Protein AF-A0A7S0Q098-F1 (afdb_monomer_lite)

Secondary structure (DSSP, 8-state):
-HHHHHHHHHHS-HHHHHHHHHHHHHHHTT-HHHHHHHHHTTTHHHHHHHHHHS-HHHHHHHHHHHHHHTTT-----SSSSS-----------------

Organism: NCBI:txid221442

Sequence (99 aa):
GIPLLVDLVRDGTDMQKEDAAGALWNLSHGNDENQKAILEAGAVGPLEALVKAGTEGQREQAEGTLAILSGGTPAKSGLWSRTSEGSMADGAPTPRTHT

Structure (mmCIF, N/CA/C/O backbone):
data_AF-A0A7S0Q098-F1
#
_entry.id   AF-A0A7S0Q098-F1
#
loop_
_atom_site.group_PDB
_atom_site.id
_atom_site.type_symbol
_atom_site.label_atom_id
_atom_site.label_alt_id
_atom_site.label_comp_id
_atom_site.label_asym_id
_atom_site.label_entity_id
_atom_site.label_seq_id
_atom_site.pdbx_PDB_ins_code
_atom_site.Cartn_x
_atom_site.Cartn_y
_atom_site.Cartn_z
_atom_site.occupancy
_atom_site.B_iso_or_equiv
_atom_site.auth_seq_id
_atom_site.auth_comp_id
_atom_site.auth_asym_id
_atom_site.auth_atom_id
_atom_site.pdbx_PDB_model_num
ATOM 1 N N . GLY A 1 1 ? 7.764 -10.650 1.932 1.00 70.94 1 GLY A N 1
ATOM 2 C CA . GLY A 1 1 ? 7.602 -9.283 2.459 1.00 70.94 1 GLY A CA 1
ATOM 3 C C . GLY A 1 1 ? 6.300 -8.677 1.984 1.00 70.94 1 GLY A C 1
ATOM 4 O O . GLY A 1 1 ? 5.383 -8.560 2.775 1.00 70.94 1 GLY A O 1
ATOM 5 N N . ILE A 1 2 ? 6.198 -8.375 0.689 1.00 82.75 2 ILE A N 1
ATOM 6 C CA . ILE A 1 2 ? 5.039 -7.709 0.069 1.00 82.75 2 ILE A CA 1
ATOM 7 C C . ILE A 1 2 ? 3.672 -8.362 0.374 1.00 82.75 2 ILE A C 1
ATOM 9 O O . ILE A 1 2 ? 2.801 -7.640 0.848 1.00 82.75 2 ILE A O 1
ATOM 13 N N . PRO A 1 3 ? 3.457 -9.684 0.210 1.00 83.38 3 PRO A N 1
ATOM 14 C CA . PRO A 1 3 ? 2.149 -10.284 0.504 1.00 83.38 3 PRO A CA 1
ATOM 15 C C . PRO A 1 3 ? 1.716 -10.128 1.972 1.00 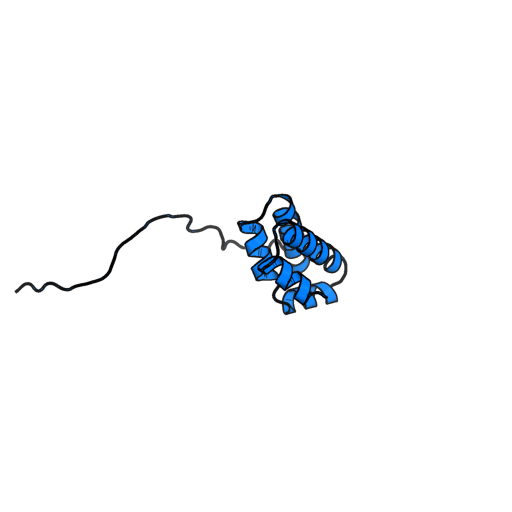83.38 3 PRO A C 1
ATOM 17 O O . PRO A 1 3 ? 0.538 -9.930 2.233 1.00 83.38 3 PRO A O 1
ATOM 20 N N . LEU A 1 4 ? 2.660 -10.100 2.924 1.00 87.94 4 LEU A N 1
ATOM 21 C CA . LEU A 1 4 ? 2.344 -9.826 4.334 1.00 87.94 4 LEU A CA 1
ATOM 22 C C . LEU A 1 4 ? 1.862 -8.388 4.549 1.00 87.94 4 LEU A C 1
ATOM 24 O O . LEU A 1 4 ? 0.976 -8.160 5.364 1.00 87.94 4 LEU A O 1
ATOM 28 N N . LEU A 1 5 ? 2.429 -7.418 3.822 1.00 87.44 5 LEU A N 1
ATOM 29 C CA . LEU A 1 5 ? 1.956 -6.033 3.875 1.00 87.44 5 LEU A CA 1
ATOM 30 C C . LEU A 1 5 ? 0.538 -5.928 3.306 1.00 87.44 5 LEU A C 1
ATOM 32 O O . LEU A 1 5 ? -0.291 -5.231 3.876 1.00 87.44 5 LEU A O 1
ATOM 36 N N . VAL A 1 6 ? 0.230 -6.663 2.234 1.00 86.38 6 VAL A N 1
ATOM 37 C CA . VAL A 1 6 ? -1.123 -6.707 1.656 1.00 86.38 6 VAL A CA 1
ATOM 38 C C . VAL A 1 6 ? -2.137 -7.308 2.630 1.00 86.38 6 VAL A C 1
ATOM 40 O O . VAL A 1 6 ? -3.223 -6.750 2.798 1.00 86.38 6 VAL A O 1
ATOM 43 N N . ASP A 1 7 ? -1.777 -8.392 3.318 1.00 88.94 7 ASP A N 1
ATOM 44 C CA . ASP A 1 7 ? -2.625 -8.974 4.362 1.00 88.94 7 ASP A CA 1
ATOM 45 C C . ASP A 1 7 ? -2.832 -8.002 5.536 1.00 88.94 7 ASP A C 1
ATOM 47 O O . ASP A 1 7 ? -3.946 -7.891 6.039 1.00 88.94 7 ASP A O 1
ATOM 51 N N . LEU A 1 8 ? -1.809 -7.232 5.930 1.00 88.12 8 LEU A N 1
ATOM 52 C CA . LEU A 1 8 ? -1.946 -6.191 6.958 1.00 88.12 8 LEU A CA 1
ATOM 53 C C . LEU A 1 8 ? -2.849 -5.033 6.514 1.00 88.12 8 LEU A C 1
ATOM 55 O O . LEU A 1 8 ? -3.633 -4.541 7.321 1.00 88.12 8 LEU A O 1
ATOM 59 N N . VAL A 1 9 ? -2.805 -4.618 5.244 1.00 86.25 9 VAL A N 1
ATOM 60 C CA . VAL A 1 9 ? -3.746 -3.610 4.715 1.00 86.25 9 VAL A CA 1
ATOM 61 C C . VAL A 1 9 ? -5.189 -4.138 4.748 1.00 86.25 9 VAL A C 1
ATOM 63 O O . VAL A 1 9 ? -6.123 -3.373 5.000 1.00 86.25 9 VAL A O 1
ATOM 66 N N . ARG A 1 10 ? -5.389 -5.445 4.533 1.00 85.50 10 ARG A N 1
ATOM 67 C CA . ARG A 1 10 ? -6.717 -6.075 4.551 1.00 85.50 10 ARG A CA 1
ATOM 68 C C . ARG A 1 10 ? -7.255 -6.278 5.971 1.00 85.50 10 ARG A C 1
ATOM 70 O O . ARG A 1 10 ? -8.346 -5.801 6.278 1.00 85.50 10 ARG A O 1
ATOM 77 N N . ASP A 1 11 ? -6.489 -6.960 6.818 1.00 87.38 11 ASP A N 1
ATOM 78 C CA . ASP A 1 11 ? -6.942 -7.512 8.104 1.00 87.38 11 ASP A CA 1
ATOM 79 C C . ASP A 1 11 ? -6.273 -6.861 9.330 1.00 87.38 11 ASP A C 1
ATOM 81 O O . ASP A 1 11 ? -6.594 -7.206 10.468 1.00 87.38 11 ASP A O 1
ATOM 85 N N . GLY A 1 12 ? -5.337 -5.930 9.128 1.00 85.94 12 GLY A N 1
ATOM 86 C CA . GLY A 1 12 ? -4.635 -5.244 10.213 1.00 85.94 12 GLY A CA 1
ATOM 87 C C . GLY A 1 12 ? -5.494 -4.220 10.959 1.00 85.94 12 GLY A C 1
ATOM 88 O O . GLY A 1 12 ? -6.624 -3.909 10.585 1.00 85.94 12 GLY A O 1
ATOM 89 N N . THR A 1 13 ? -4.946 -3.662 12.034 1.00 89.06 13 THR A N 1
ATOM 90 C CA . THR A 1 13 ? -5.521 -2.500 12.729 1.00 89.06 13 THR A CA 1
ATOM 91 C C . THR A 1 13 ? -5.313 -1.220 11.926 1.00 89.06 13 THR A C 1
ATOM 93 O O . THR A 1 13 ? -4.475 -1.181 11.031 1.00 89.06 13 THR A O 1
ATOM 96 N N . ASP A 1 14 ? -6.017 -0.138 12.263 1.00 86.12 14 ASP A N 1
ATOM 97 C CA . ASP A 1 14 ? -5.873 1.132 11.539 1.00 86.12 14 ASP A CA 1
ATOM 98 C C . ASP A 1 14 ? -4.409 1.602 11.460 1.00 86.12 14 ASP A C 1
ATOM 100 O O . ASP A 1 14 ? -3.915 1.952 10.390 1.00 86.12 14 ASP A O 1
ATOM 104 N N . MET A 1 15 ? -3.667 1.493 12.561 1.00 86.56 15 MET A N 1
ATOM 105 C CA . MET A 1 15 ? -2.242 1.829 12.580 1.00 86.56 15 MET A CA 1
ATOM 106 C C . MET A 1 15 ? -1.412 0.905 11.671 1.00 86.56 15 MET A C 1
ATOM 108 O O . MET A 1 15 ? -0.564 1.368 10.918 1.00 86.56 15 MET A O 1
ATOM 112 N N . GLN A 1 16 ? -1.693 -0.402 11.678 1.00 89.69 16 GLN A N 1
ATOM 113 C CA . GLN A 1 16 ? -0.995 -1.361 10.813 1.00 89.69 16 GLN A CA 1
ATOM 114 C C . GLN A 1 16 ? -1.301 -1.144 9.334 1.00 89.69 16 GLN A C 1
ATOM 116 O O . GLN A 1 16 ? -0.422 -1.331 8.498 1.00 89.69 16 GLN A O 1
ATOM 121 N N . LYS A 1 17 ? -2.537 -0.766 9.003 1.00 88.25 17 LYS A N 1
ATOM 122 C CA . LYS A 1 17 ? -2.936 -0.459 7.631 1.00 88.25 17 LYS A CA 1
ATOM 123 C C . LYS A 1 17 ? -2.209 0.774 7.108 1.00 88.25 17 LYS A C 1
ATOM 125 O O . LYS A 1 17 ? -1.781 0.771 5.958 1.00 88.25 17 LYS A O 1
ATOM 130 N N . GLU A 1 18 ? -2.052 1.796 7.947 1.00 88.12 18 GLU A N 1
ATOM 131 C CA . GLU A 1 18 ? -1.296 3.008 7.625 1.00 88.12 18 GLU A CA 1
ATOM 132 C C . GLU A 1 18 ? 0.187 2.694 7.395 1.00 88.12 18 GLU A C 1
ATOM 134 O O . GLU A 1 18 ? 0.716 2.990 6.321 1.00 88.12 18 GLU A O 1
ATOM 139 N N . ASP A 1 19 ? 0.822 1.998 8.342 1.00 90.25 19 ASP A N 1
ATOM 140 C CA . ASP A 1 19 ? 2.224 1.582 8.231 1.00 90.25 19 ASP A CA 1
ATOM 141 C C . ASP A 1 19 ? 2.456 0.686 7.005 1.00 90.25 19 ASP A C 1
ATOM 143 O O . ASP A 1 19 ? 3.435 0.848 6.272 1.00 90.25 19 ASP A O 1
ATOM 147 N N . ALA A 1 20 ? 1.544 -0.256 6.744 1.00 90.81 20 ALA A N 1
ATOM 148 C CA . ALA A 1 20 ? 1.650 -1.159 5.607 1.00 90.81 20 ALA A CA 1
ATOM 149 C C . ALA A 1 20 ? 1.457 -0.428 4.272 1.00 90.81 20 ALA A C 1
ATOM 151 O O . ALA A 1 20 ? 2.219 -0.680 3.337 1.00 90.81 20 ALA A O 1
ATOM 152 N N . ALA A 1 21 ? 0.499 0.500 4.177 1.00 89.12 21 ALA A N 1
ATOM 153 C CA . ALA A 1 21 ? 0.308 1.325 2.987 1.00 89.12 21 ALA A CA 1
ATOM 154 C C . ALA A 1 21 ? 1.531 2.216 2.719 1.00 89.12 21 ALA A C 1
ATOM 156 O O . ALA A 1 21 ? 2.002 2.269 1.584 1.00 89.12 21 ALA A O 1
ATOM 157 N N . GLY A 1 22 ? 2.101 2.839 3.754 1.00 88.94 22 GLY A N 1
ATOM 158 C CA . GLY A 1 22 ? 3.318 3.643 3.616 1.00 88.94 22 GLY A CA 1
ATOM 159 C C . GLY A 1 22 ? 4.545 2.816 3.226 1.00 88.94 22 GLY A C 1
ATOM 160 O O . GLY A 1 22 ? 5.342 3.227 2.377 1.00 88.94 22 GLY A O 1
ATOM 161 N N . ALA A 1 23 ? 4.677 1.603 3.768 1.00 91.06 23 ALA A N 1
ATOM 162 C CA . ALA A 1 23 ? 5.729 0.676 3.362 1.00 91.06 23 ALA A CA 1
ATOM 163 C C . ALA A 1 23 ? 5.575 0.248 1.894 1.00 91.06 23 ALA A C 1
ATOM 165 O O . ALA A 1 23 ? 6.564 0.219 1.160 1.00 91.06 23 ALA A O 1
ATOM 166 N N . LEU A 1 24 ? 4.350 -0.054 1.448 1.00 88.25 24 LEU A N 1
ATOM 167 C CA . LEU A 1 24 ? 4.057 -0.389 0.050 1.00 88.25 24 LEU A CA 1
ATOM 168 C C . LEU A 1 24 ? 4.355 0.786 -0.886 1.00 88.25 24 LEU A C 1
ATOM 170 O O . LEU A 1 24 ? 4.991 0.579 -1.921 1.00 88.25 24 LEU A O 1
ATOM 174 N N . TRP A 1 25 ? 3.974 2.006 -0.502 1.00 88.50 25 TRP A N 1
ATOM 175 C CA . TRP A 1 25 ? 4.293 3.222 -1.245 1.00 88.50 25 TRP A CA 1
ATOM 176 C C . TRP A 1 25 ? 5.803 3.363 -1.444 1.00 88.50 25 TRP A C 1
ATOM 178 O O . TRP A 1 25 ? 6.274 3.435 -2.580 1.00 88.50 25 TRP A O 1
ATOM 188 N N . ASN A 1 26 ? 6.573 3.288 -0.358 1.00 89.75 26 ASN A N 1
ATOM 189 C CA . ASN A 1 26 ? 8.026 3.431 -0.405 1.00 89.75 26 ASN A CA 1
ATOM 190 C C . ASN A 1 26 ? 8.702 2.301 -1.207 1.00 89.75 26 ASN A C 1
ATOM 192 O O . ASN A 1 26 ? 9.622 2.552 -1.979 1.00 89.75 26 ASN A O 1
ATOM 196 N N . LEU A 1 27 ? 8.211 1.061 -1.093 1.00 87.12 27 LEU A N 1
ATOM 197 C CA . LEU A 1 27 ? 8.705 -0.074 -1.886 1.00 87.12 27 LEU A CA 1
ATOM 198 C C . LEU A 1 27 ? 8.404 0.074 -3.381 1.00 87.12 27 LEU A C 1
ATOM 200 O O . LEU A 1 27 ? 9.214 -0.345 -4.209 1.00 87.12 27 LEU A O 1
ATOM 204 N N . SER A 1 28 ? 7.246 0.643 -3.723 1.00 84.81 28 SER A N 1
ATOM 205 C CA . SER A 1 28 ? 6.837 0.903 -5.107 1.00 84.81 28 SER A CA 1
ATOM 206 C C . SER A 1 28 ? 7.566 2.102 -5.727 1.00 84.81 28 SER A C 1
ATOM 208 O O . SER A 1 28 ? 7.697 2.189 -6.952 1.00 84.81 28 SER A O 1
ATOM 210 N N . HIS A 1 29 ? 8.071 3.021 -4.901 1.00 84.56 29 HIS A N 1
ATOM 211 C CA . HIS A 1 29 ? 8.753 4.222 -5.355 1.00 84.56 29 HIS A CA 1
ATOM 212 C C . HIS A 1 29 ? 10.118 3.878 -5.977 1.00 84.56 29 HIS A C 1
ATOM 214 O O . HIS A 1 29 ? 11.019 3.352 -5.324 1.00 84.56 29 HIS A O 1
ATOM 220 N N . GLY A 1 30 ? 10.263 4.154 -7.276 1.00 79.38 30 GLY A N 1
ATOM 221 C CA . GLY A 1 30 ? 11.520 3.975 -8.011 1.00 79.38 30 GLY A CA 1
ATOM 222 C C . GLY A 1 30 ? 11.917 2.528 -8.329 1.00 79.38 30 GLY A C 1
ATOM 223 O O . GLY A 1 30 ? 13.063 2.312 -8.711 1.00 79.38 30 GLY A O 1
ATOM 224 N N . ASN A 1 31 ? 11.018 1.546 -8.168 1.00 84.94 31 ASN A N 1
ATOM 225 C CA . ASN A 1 31 ? 11.303 0.133 -8.453 1.00 84.94 31 ASN A CA 1
ATOM 226 C C . ASN A 1 31 ? 10.125 -0.563 -9.158 1.00 84.94 31 ASN A C 1
ATOM 228 O O . ASN A 1 31 ? 9.199 -1.045 -8.500 1.00 84.94 31 ASN A O 1
ATOM 232 N N . ASP A 1 32 ? 10.183 -0.685 -10.485 1.00 84.44 32 ASP A N 1
ATOM 233 C CA . ASP A 1 32 ? 9.131 -1.327 -11.293 1.00 84.44 32 ASP A CA 1
ATOM 234 C C . ASP A 1 32 ? 8.919 -2.815 -10.948 1.00 84.44 32 ASP A C 1
ATOM 236 O O . ASP A 1 32 ? 7.794 -3.316 -10.968 1.00 84.44 32 ASP A O 1
ATOM 240 N N . GLU A 1 33 ? 9.978 -3.539 -10.565 1.00 87.81 33 GLU A N 1
ATOM 241 C CA . GLU A 1 33 ? 9.858 -4.939 -10.127 1.00 87.81 33 GLU A CA 1
ATOM 242 C C . GLU A 1 33 ? 9.025 -5.066 -8.845 1.00 87.81 33 GLU A C 1
ATOM 244 O O . GLU A 1 33 ? 8.156 -5.936 -8.744 1.00 87.81 33 GLU A O 1
ATOM 249 N N . ASN A 1 34 ? 9.229 -4.155 -7.889 1.00 87.12 34 ASN A N 1
ATOM 250 C CA . ASN A 1 34 ? 8.434 -4.112 -6.665 1.00 87.12 34 ASN A CA 1
ATOM 251 C C . ASN A 1 34 ? 6.986 -3.729 -6.969 1.00 87.12 34 ASN A C 1
ATOM 253 O O . ASN A 1 34 ? 6.075 -4.331 -6.407 1.00 87.12 34 ASN A O 1
ATOM 257 N N . GLN A 1 35 ? 6.755 -2.776 -7.877 1.00 85.88 35 GLN A N 1
ATOM 258 C CA . GLN A 1 35 ? 5.404 -2.412 -8.312 1.00 85.88 35 GLN A CA 1
ATOM 259 C C . GLN A 1 35 ? 4.659 -3.626 -8.869 1.00 85.88 35 GLN A C 1
ATOM 261 O O . GLN A 1 35 ? 3.530 -3.909 -8.460 1.00 85.88 35 GLN A O 1
ATOM 266 N N . LYS A 1 36 ? 5.313 -4.395 -9.744 1.00 85.56 36 LYS A N 1
ATOM 267 C CA . LYS A 1 36 ? 4.731 -5.615 -10.300 1.00 85.56 36 LYS A CA 1
ATOM 268 C C . LYS A 1 36 ? 4.452 -6.654 -9.214 1.00 85.56 36 LYS A C 1
ATOM 270 O O . LYS A 1 36 ? 3.359 -7.209 -9.191 1.00 85.56 36 LYS A O 1
ATOM 275 N N . ALA A 1 37 ? 5.372 -6.857 -8.274 1.00 87.69 37 ALA A N 1
ATOM 276 C CA . ALA A 1 37 ? 5.164 -7.778 -7.157 1.00 87.69 37 ALA A CA 1
ATOM 277 C C . ALA A 1 37 ? 4.002 -7.352 -6.234 1.00 87.69 37 ALA A C 1
ATOM 279 O O . ALA A 1 37 ? 3.283 -8.204 -5.716 1.00 87.69 37 ALA A O 1
ATOM 280 N N . ILE A 1 38 ? 3.784 -6.048 -6.040 1.00 85.81 38 ILE A N 1
ATOM 281 C CA . ILE A 1 38 ? 2.652 -5.498 -5.273 1.00 85.81 38 ILE A CA 1
ATOM 282 C C . ILE A 1 38 ? 1.324 -5.737 -6.008 1.00 85.81 38 ILE A C 1
ATOM 284 O O . ILE A 1 38 ? 0.331 -6.124 -5.384 1.00 85.81 38 ILE A O 1
ATOM 288 N N . LEU A 1 39 ? 1.307 -5.561 -7.332 1.00 84.56 39 LEU A N 1
ATOM 289 C CA . LEU A 1 39 ? 0.149 -5.876 -8.173 1.00 84.56 39 LEU A CA 1
ATOM 290 C C . LEU A 1 39 ? -0.163 -7.378 -8.164 1.00 84.56 39 LEU A C 1
ATOM 292 O O . LEU A 1 39 ? -1.315 -7.759 -7.964 1.00 84.56 39 LEU A O 1
ATOM 296 N N . GLU A 1 40 ? 0.855 -8.227 -8.317 1.00 85.31 40 GLU A N 1
ATOM 297 C CA . GLU A 1 40 ? 0.718 -9.689 -8.282 1.00 85.31 40 GLU A CA 1
ATOM 298 C C . GLU A 1 40 ? 0.291 -10.203 -6.902 1.00 85.31 40 GLU A C 1
ATOM 300 O O . GLU A 1 40 ? -0.458 -11.174 -6.812 1.00 85.31 40 GLU A O 1
ATOM 305 N N . ALA A 1 41 ? 0.688 -9.520 -5.825 1.00 85.06 41 ALA A N 1
ATOM 306 C CA . ALA A 1 41 ? 0.212 -9.803 -4.472 1.00 85.06 41 ALA A CA 1
ATOM 307 C C . ALA A 1 41 ? -1.254 -9.387 -4.237 1.00 85.06 41 ALA A C 1
ATOM 309 O O . ALA A 1 41 ? -1.799 -9.666 -3.171 1.00 85.06 41 ALA A O 1
ATOM 310 N N . GLY A 1 42 ? -1.902 -8.721 -5.198 1.00 84.69 42 GLY A N 1
ATOM 311 C CA . GLY A 1 42 ? -3.303 -8.318 -5.092 1.00 84.69 42 GLY A CA 1
ATOM 312 C C . GLY A 1 42 ? -3.533 -7.109 -4.185 1.00 84.69 42 GLY A C 1
ATOM 313 O O . GLY A 1 42 ? -4.625 -6.960 -3.638 1.00 84.69 42 GLY A O 1
ATOM 314 N N . ALA A 1 43 ? -2.539 -6.226 -4.034 1.00 85.94 43 ALA A N 1
ATOM 315 C CA . ALA A 1 43 ? -2.635 -5.060 -3.152 1.00 85.94 43 ALA A CA 1
ATOM 316 C C . ALA A 1 43 ? -3.713 -4.043 -3.565 1.00 85.94 43 ALA A C 1
ATOM 318 O O . ALA A 1 43 ? -4.195 -3.293 -2.722 1.00 85.94 43 ALA A O 1
ATOM 319 N N . VAL A 1 44 ? -4.115 -4.020 -4.841 1.00 84.88 44 VAL A N 1
ATOM 320 C CA . VAL A 1 44 ? -5.057 -3.027 -5.395 1.00 84.88 44 VAL A CA 1
ATOM 321 C C . VAL A 1 44 ? -6.390 -3.014 -4.644 1.00 84.88 44 VAL A C 1
ATOM 323 O O . VAL A 1 44 ? -6.864 -1.948 -4.266 1.00 84.88 44 VAL A O 1
ATOM 326 N N . GLY A 1 45 ? -6.978 -4.184 -4.376 1.00 84.38 45 GLY A N 1
ATOM 327 C CA . GLY A 1 45 ? -8.268 -4.279 -3.683 1.00 84.38 45 GLY A CA 1
ATOM 328 C C . GLY A 1 45 ? -8.224 -3.721 -2.252 1.00 84.38 45 GLY A C 1
ATOM 329 O O . GLY A 1 45 ? -9.016 -2.835 -1.926 1.00 84.38 45 GLY A O 1
ATOM 330 N N . PRO A 1 46 ? -7.291 -4.190 -1.402 1.00 86.00 46 PRO A N 1
ATOM 331 C CA . PRO A 1 46 ? -7.090 -3.651 -0.059 1.00 86.00 46 PRO A CA 1
ATOM 332 C C . PRO A 1 46 ? -6.754 -2.156 -0.051 1.00 86.00 46 PRO A C 1
ATOM 334 O O . PRO A 1 46 ? -7.310 -1.425 0.766 1.00 86.00 46 PRO A O 1
ATOM 337 N N . LEU A 1 47 ? -5.915 -1.679 -0.979 1.00 85.31 47 LEU A N 1
ATOM 338 C CA . LEU A 1 47 ? -5.587 -0.255 -1.099 1.00 85.31 47 LEU A CA 1
ATOM 339 C C . LEU A 1 47 ? -6.822 0.579 -1.467 1.00 85.31 47 LEU A C 1
ATOM 341 O O . LEU A 1 47 ? -7.067 1.594 -0.828 1.00 85.31 47 LEU A O 1
ATOM 345 N N . GLU A 1 48 ? -7.652 0.152 -2.424 1.00 86.38 48 GLU A N 1
ATOM 346 C CA . GLU A 1 48 ? -8.905 0.855 -2.744 1.00 86.38 48 GLU A CA 1
ATOM 347 C C . GLU A 1 48 ? -9.892 0.883 -1.573 1.00 86.38 48 GLU A C 1
ATOM 349 O O . GLU A 1 48 ? -10.578 1.888 -1.359 1.00 86.38 48 GLU A O 1
ATOM 354 N N . ALA A 1 49 ? -9.987 -0.216 -0.822 1.00 86.25 49 ALA A N 1
ATOM 355 C CA . ALA A 1 49 ? -10.801 -0.265 0.386 1.00 86.25 49 ALA A CA 1
ATOM 356 C C . ALA A 1 49 ? -10.283 0.738 1.425 1.00 86.25 49 ALA A C 1
ATOM 358 O O . ALA A 1 49 ? -11.080 1.451 2.034 1.00 86.25 49 ALA A O 1
ATOM 359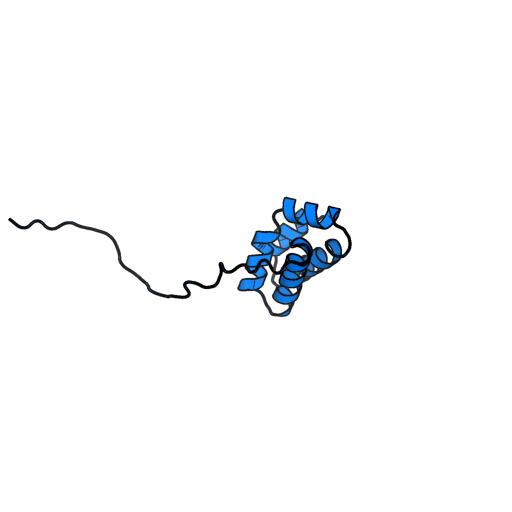 N N . LEU A 1 50 ? -8.960 0.856 1.559 1.00 84.56 50 LEU A N 1
ATOM 360 C CA . LEU A 1 50 ? -8.315 1.843 2.417 1.00 84.56 50 LEU A CA 1
ATOM 361 C C . LEU A 1 50 ? -8.582 3.280 1.958 1.00 84.56 50 LEU A C 1
ATOM 363 O O . LEU A 1 50 ? -8.888 4.137 2.778 1.00 84.56 50 LEU A O 1
ATOM 367 N N . VAL A 1 51 ? -8.561 3.542 0.648 1.00 85.12 51 VAL A N 1
ATOM 368 C CA . VAL A 1 51 ? -8.903 4.862 0.094 1.00 85.12 51 VAL A CA 1
ATOM 369 C C . VAL A 1 51 ? -10.357 5.252 0.403 1.00 85.12 51 VAL A C 1
ATOM 371 O O . VAL A 1 51 ? -10.664 6.427 0.595 1.00 85.12 51 VAL A O 1
ATOM 374 N N . LYS A 1 52 ? -11.272 4.277 0.451 1.00 82.50 52 LYS A N 1
ATOM 375 C CA . LYS A 1 52 ? -12.709 4.517 0.672 1.00 82.50 52 LYS A CA 1
ATOM 376 C C . LYS A 1 52 ? -13.101 4.583 2.148 1.00 82.50 52 LYS A C 1
ATOM 378 O O . LYS A 1 52 ? -13.984 5.361 2.494 1.00 82.50 52 LYS A O 1
ATOM 383 N N . ALA A 1 53 ? -12.499 3.742 2.984 1.00 81.50 53 ALA A N 1
ATOM 384 C CA . ALA A 1 53 ? -12.906 3.541 4.375 1.00 81.50 53 ALA A CA 1
ATOM 385 C C . ALA A 1 53 ? -11.846 3.970 5.402 1.00 81.50 53 ALA A C 1
ATOM 387 O O . ALA A 1 53 ? -12.130 3.948 6.597 1.00 81.50 53 ALA A O 1
ATOM 388 N N . GLY A 1 54 ? -10.640 4.322 4.957 1.00 81.06 54 GLY A N 1
ATOM 389 C CA . GLY A 1 54 ? -9.527 4.683 5.824 1.00 81.06 54 GLY A CA 1
ATOM 390 C C . GLY A 1 54 ? -9.518 6.142 6.280 1.00 81.06 54 GLY A C 1
ATOM 391 O O . GLY A 1 54 ? -10.269 6.991 5.791 1.00 81.06 54 GLY A O 1
ATOM 392 N N . THR A 1 55 ? -8.633 6.426 7.232 1.00 84.62 55 THR A N 1
ATOM 393 C CA . THR A 1 55 ? -8.321 7.767 7.739 1.00 84.62 55 THR A CA 1
ATOM 394 C C . THR A 1 55 ? -7.558 8.594 6.700 1.00 84.62 55 THR A C 1
ATOM 396 O O . THR A 1 55 ? -7.091 8.075 5.691 1.00 84.62 55 THR A O 1
ATOM 399 N N . GLU A 1 56 ? -7.415 9.900 6.930 1.00 84.12 56 GLU A N 1
ATOM 400 C CA . GLU A 1 56 ? -6.736 10.800 5.987 1.00 84.12 56 GLU A CA 1
ATOM 401 C C . GLU A 1 56 ? -5.302 10.348 5.655 1.00 84.12 56 GLU A C 1
ATOM 403 O O . GLU A 1 56 ? -4.964 10.243 4.477 1.00 84.12 56 GLU A O 1
ATOM 408 N N . GLY A 1 57 ? -4.512 9.950 6.661 1.00 80.75 57 GLY A N 1
ATOM 409 C CA . GLY A 1 57 ? -3.157 9.420 6.452 1.00 80.75 57 GLY A CA 1
ATOM 410 C C . GLY A 1 57 ? -3.145 8.108 5.661 1.00 80.75 57 GLY A C 1
ATOM 411 O O . GLY A 1 57 ? -2.413 7.969 4.684 1.00 80.75 57 GLY A O 1
ATOM 412 N N . GLN A 1 58 ? -4.026 7.167 6.008 1.00 85.06 58 GLN A N 1
ATOM 413 C CA . GLN A 1 58 ? -4.177 5.906 5.275 1.00 85.06 58 GLN A CA 1
ATOM 414 C C . GLN A 1 58 ? -4.561 6.126 3.808 1.00 85.06 58 GLN A C 1
ATOM 416 O O . GLN A 1 58 ? -4.007 5.481 2.914 1.00 85.06 58 GLN A O 1
ATOM 421 N N . ARG A 1 59 ? -5.504 7.040 3.554 1.00 87.00 59 ARG A N 1
ATOM 422 C CA . ARG A 1 59 ? -5.930 7.396 2.200 1.00 87.00 59 ARG A CA 1
ATOM 423 C C . ARG A 1 59 ? -4.778 7.964 1.398 1.00 87.00 59 ARG A C 1
ATOM 425 O O . ARG A 1 59 ? -4.576 7.524 0.275 1.00 87.00 59 ARG A O 1
ATOM 432 N N . GLU A 1 60 ? -4.024 8.899 1.960 1.00 87.94 60 GLU A N 1
ATOM 433 C CA . GLU A 1 60 ? -2.924 9.553 1.253 1.00 87.94 60 GLU A CA 1
ATOM 434 C C . GLU A 1 60 ? -1.842 8.541 0.838 1.00 87.94 60 GLU A C 1
ATOM 436 O O . GLU A 1 60 ? -1.429 8.511 -0.325 1.00 87.94 60 GLU A O 1
ATOM 441 N N . GLN A 1 61 ? -1.467 7.627 1.741 1.00 86.81 61 GLN A N 1
ATOM 442 C CA . GLN A 1 61 ? -0.512 6.552 1.440 1.00 86.81 61 GLN A CA 1
ATOM 443 C C . GLN A 1 61 ? -1.051 5.568 0.389 1.00 86.81 61 GLN A C 1
ATOM 445 O O . GLN A 1 61 ? -0.333 5.166 -0.536 1.00 86.81 61 GLN A O 1
ATOM 450 N N . ALA A 1 62 ? -2.325 5.179 0.492 1.00 87.00 62 ALA A N 1
ATOM 451 C CA . ALA A 1 62 ? -2.934 4.242 -0.446 1.00 87.00 62 ALA A CA 1
ATOM 452 C C . ALA A 1 62 ? -3.153 4.857 -1.838 1.00 87.00 62 ALA A C 1
ATOM 454 O O . ALA A 1 62 ? -2.855 4.211 -2.846 1.00 87.00 62 ALA A O 1
ATOM 455 N N . GLU A 1 63 ? -3.604 6.111 -1.910 1.00 87.31 63 GLU A N 1
ATOM 456 C CA . GLU A 1 63 ? -3.725 6.877 -3.155 1.00 87.31 63 GLU A CA 1
ATOM 457 C C . GLU A 1 63 ? -2.348 7.061 -3.810 1.00 87.31 63 GLU A C 1
ATOM 459 O O . GLU A 1 63 ? -2.208 6.824 -5.013 1.00 87.31 63 GLU A O 1
ATOM 464 N N . GLY A 1 64 ? -1.318 7.398 -3.024 1.00 85.88 64 GLY A N 1
ATOM 465 C CA . GLY A 1 64 ? 0.060 7.516 -3.503 1.00 85.88 64 GLY A CA 1
ATOM 466 C C . GLY A 1 64 ? 0.597 6.204 -4.074 1.00 85.88 64 GLY A C 1
ATOM 467 O O . GLY A 1 64 ? 1.176 6.190 -5.162 1.00 85.88 64 GLY A O 1
ATOM 468 N N . THR A 1 65 ? 0.351 5.086 -3.389 1.00 87.25 65 THR A N 1
ATOM 469 C CA . THR A 1 65 ? 0.739 3.753 -3.875 1.00 87.25 65 THR A CA 1
ATOM 470 C C . THR A 1 65 ? 0.022 3.420 -5.183 1.00 87.25 65 THR A C 1
ATOM 472 O O . THR A 1 65 ? 0.669 3.069 -6.166 1.00 87.25 65 THR A O 1
ATOM 475 N N . LEU A 1 66 ? -1.304 3.586 -5.244 1.00 86.19 66 LEU A N 1
ATOM 476 C CA . LEU A 1 66 ? -2.087 3.318 -6.455 1.00 86.19 66 LEU A CA 1
ATOM 477 C C . LEU A 1 66 ? -1.647 4.191 -7.639 1.00 86.19 66 LEU A C 1
ATOM 479 O O . LEU A 1 66 ? -1.599 3.699 -8.767 1.00 86.19 66 LEU A O 1
ATOM 483 N N . ALA A 1 67 ? -1.289 5.455 -7.403 1.00 85.00 67 ALA A N 1
ATOM 484 C CA . ALA A 1 67 ? -0.789 6.356 -8.440 1.00 85.00 67 ALA A CA 1
ATOM 485 C C . ALA A 1 67 ? 0.551 5.887 -9.030 1.00 85.00 67 ALA A C 1
ATOM 487 O O . ALA A 1 67 ? 0.743 5.950 -10.249 1.00 85.00 67 ALA A O 1
ATOM 488 N N . ILE A 1 68 ? 1.451 5.377 -8.181 1.00 84.56 68 ILE A N 1
ATOM 489 C CA . ILE A 1 68 ? 2.729 4.798 -8.609 1.00 84.56 68 ILE A CA 1
ATOM 490 C C . ILE A 1 68 ? 2.497 3.506 -9.397 1.00 84.56 68 ILE A C 1
ATOM 492 O O . ILE A 1 68 ? 3.010 3.373 -10.506 1.00 84.56 68 ILE A O 1
ATOM 496 N N . LEU A 1 69 ? 1.678 2.587 -8.873 1.00 80.19 69 LEU A N 1
ATOM 497 C CA . LEU A 1 69 ? 1.354 1.320 -9.546 1.00 80.19 69 LEU A CA 1
ATOM 498 C C . LEU A 1 69 ? 0.650 1.532 -10.897 1.00 80.19 69 LEU A C 1
ATOM 500 O O . LEU A 1 69 ? 0.792 0.716 -11.803 1.00 80.19 69 LEU A O 1
ATOM 504 N N . SER A 1 70 ? -0.088 2.636 -11.042 1.00 75.12 70 SER A N 1
ATOM 505 C CA . SER A 1 70 ? -0.763 3.028 -12.290 1.00 75.12 70 SER A CA 1
ATOM 506 C C . SER A 1 70 ? 0.159 3.756 -13.284 1.00 75.12 70 SER A C 1
ATOM 508 O O . SER A 1 70 ? -0.311 4.257 -14.312 1.00 75.12 70 SER A O 1
ATOM 510 N N . GLY A 1 71 ? 1.462 3.856 -12.995 1.00 62.22 71 GLY A N 1
ATOM 511 C CA . GLY A 1 71 ? 2.461 4.405 -13.915 1.00 62.22 71 GLY A CA 1
ATOM 512 C C . GLY A 1 71 ? 2.268 5.888 -14.247 1.00 62.22 71 GLY A C 1
ATOM 513 O O . GLY A 1 71 ? 2.576 6.311 -15.359 1.00 62.22 71 GLY A O 1
ATOM 514 N N . GLY A 1 72 ? 1.716 6.690 -13.327 1.00 54.97 72 GLY A N 1
ATOM 515 C CA . GLY A 1 72 ? 1.506 8.124 -13.561 1.00 54.97 72 GLY A CA 1
ATOM 516 C C . GLY A 1 72 ? 0.347 8.463 -14.504 1.00 54.97 72 GLY A C 1
ATOM 517 O O . GLY A 1 72 ? 0.190 9.623 -14.885 1.00 54.97 72 GLY A O 1
ATOM 518 N N . THR A 1 73 ? -0.510 7.499 -14.848 1.00 39.78 73 THR A N 1
ATOM 519 C CA . THR A 1 73 ? -1.800 7.820 -15.464 1.00 39.78 73 THR A CA 1
ATOM 520 C C . THR A 1 73 ? -2.870 7.861 -14.375 1.00 39.78 73 THR A C 1
ATOM 522 O O . THR A 1 73 ? -3.093 6.854 -13.702 1.00 39.78 73 THR A O 1
ATOM 525 N N . PRO A 1 74 ? -3.561 8.997 -14.157 1.00 47.75 74 PRO A N 1
ATOM 526 C CA . PRO A 1 74 ? -4.793 8.998 -13.389 1.00 47.75 74 PRO A CA 1
ATOM 527 C C . PRO A 1 74 ? -5.853 8.271 -14.220 1.00 47.75 74 PRO A C 1
ATOM 529 O O . PRO A 1 74 ? -6.760 8.885 -14.780 1.00 47.75 74 PRO A O 1
ATOM 532 N N . ALA A 1 75 ? -5.780 6.942 -14.276 1.00 44.62 75 ALA A N 1
ATOM 533 C CA . ALA A 1 75 ? -6.855 6.085 -14.750 1.00 44.62 75 ALA A CA 1
ATOM 534 C C . ALA A 1 75 ? -7.991 6.035 -13.706 1.00 44.62 75 ALA A C 1
ATOM 536 O O . ALA A 1 75 ? -8.569 4.997 -13.416 1.00 44.62 75 ALA A O 1
ATOM 537 N N . LYS A 1 76 ? -8.379 7.209 -13.189 1.00 45.16 76 LYS A N 1
ATOM 538 C CA . LYS A 1 76 ? -9.775 7.528 -12.893 1.00 45.16 76 LYS A CA 1
ATOM 539 C C . LYS A 1 76 ? -10.453 7.872 -14.223 1.00 45.16 76 LYS A C 1
ATOM 541 O O . LYS A 1 76 ? -11.027 8.946 -14.380 1.00 45.16 76 LYS A O 1
ATOM 546 N N . SER A 1 77 ? -10.407 6.967 -15.198 1.00 44.84 77 SER A N 1
ATOM 547 C CA . SER A 1 77 ? -11.352 6.994 -1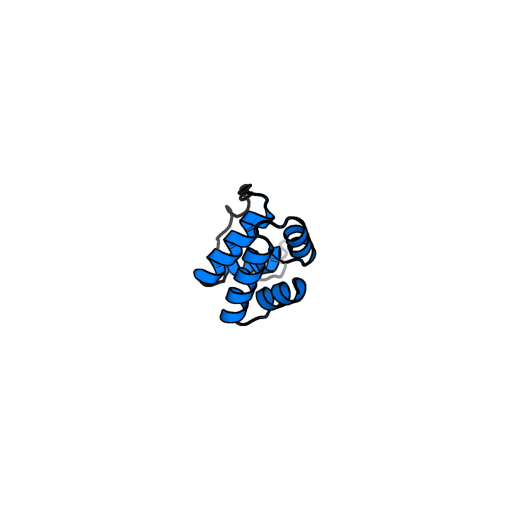6.308 1.00 44.84 77 SER A CA 1
ATOM 548 C C . SER A 1 77 ? -12.714 6.555 -15.764 1.00 44.84 77 SER A C 1
ATOM 550 O O . SER A 1 77 ? -13.112 5.402 -15.838 1.00 44.84 77 SER A O 1
ATOM 552 N N . GLY A 1 78 ? -13.420 7.504 -15.148 1.00 48.75 78 GLY A N 1
ATOM 553 C CA . GLY A 1 78 ? -14.874 7.596 -15.252 1.00 48.75 78 GLY A CA 1
ATOM 554 C C . GLY A 1 78 ? -15.741 6.419 -14.793 1.00 48.75 78 GLY A C 1
ATOM 555 O O . GLY A 1 78 ? -16.826 6.284 -15.347 1.00 48.75 78 GLY A O 1
ATOM 556 N N . LEU A 1 79 ? -15.345 5.607 -13.800 1.00 46.12 79 LEU A N 1
ATOM 557 C CA . LEU A 1 79 ? -16.206 4.502 -13.327 1.00 46.12 79 LEU A CA 1
ATOM 558 C C . LEU A 1 79 ? -16.774 4.645 -11.906 1.00 46.12 79 LEU A C 1
ATOM 560 O O . LEU A 1 79 ? -17.725 3.956 -11.565 1.00 46.12 79 LEU A O 1
ATOM 564 N N . TRP A 1 80 ? -16.293 5.584 -11.088 1.00 51.34 80 TRP A N 1
ATOM 565 C CA . TRP A 1 80 ? -16.895 5.848 -9.768 1.00 51.34 80 TRP A CA 1
ATOM 566 C C . TRP A 1 80 ? -17.950 6.969 -9.785 1.00 51.34 80 TRP A C 1
ATOM 568 O O . TRP A 1 80 ? -18.572 7.262 -8.769 1.00 51.34 80 TRP A O 1
ATOM 578 N N . SER A 1 81 ? -18.225 7.557 -10.955 1.00 49.81 81 SER A N 1
ATOM 579 C CA . SER A 1 81 ? -19.310 8.527 -11.144 1.00 49.81 81 SER A CA 1
ATOM 580 C C . SER A 1 81 ? -20.623 7.861 -11.571 1.00 49.81 81 SER A C 1
ATOM 582 O O . SER A 1 81 ? -21.197 8.246 -12.590 1.00 49.81 81 SER A O 1
ATOM 584 N N . ARG A 1 82 ? -21.137 6.892 -10.804 1.00 48.12 82 ARG A N 1
ATOM 585 C CA . ARG A 1 82 ? -22.593 6.692 -10.698 1.00 48.12 82 ARG A CA 1
ATOM 586 C C . ARG A 1 82 ? -22.970 5.797 -9.523 1.00 48.12 82 ARG A C 1
ATOM 588 O O . ARG A 1 82 ? -22.334 4.782 -9.291 1.00 48.12 82 ARG A O 1
ATOM 595 N N . THR A 1 83 ? -24.051 6.213 -8.868 1.00 50.16 83 THR A N 1
ATOM 596 C CA . THR A 1 83 ? -24.843 5.530 -7.837 1.00 50.16 83 THR A CA 1
ATOM 597 C C . THR A 1 83 ? -24.222 5.430 -6.447 1.00 50.16 83 THR A C 1
ATOM 599 O O . THR A 1 83 ? -24.086 4.356 -5.871 1.00 50.16 83 THR A O 1
ATOM 602 N N . SER A 1 84 ? -23.983 6.604 -5.862 1.00 55.59 84 SER A N 1
ATOM 603 C CA . SER A 1 84 ? -24.670 6.919 -4.606 1.00 55.59 84 SER A CA 1
ATOM 604 C C . SER A 1 84 ? -26.174 6.983 -4.883 1.00 55.59 84 SER A C 1
ATOM 606 O O . SER A 1 84 ? -26.589 7.862 -5.625 1.00 55.59 84 SER A O 1
ATOM 608 N N . GLU A 1 85 ? -26.929 6.018 -4.362 1.00 44.91 85 GLU A N 1
ATOM 609 C CA . GLU A 1 85 ? -28.355 6.038 -3.967 1.00 44.91 85 GLU A CA 1
ATOM 610 C C . GLU A 1 85 ? -28.676 4.567 -3.618 1.00 44.91 85 GLU A C 1
ATOM 612 O O . GLU A 1 85 ? -28.539 3.686 -4.454 1.00 44.91 85 GLU A O 1
ATOM 617 N N . GLY A 1 86 ? -28.946 4.150 -2.382 1.00 48.12 86 GLY A N 1
ATOM 618 C CA . GLY A 1 86 ? -29.753 4.821 -1.375 1.00 48.12 86 GLY A CA 1
ATOM 619 C C . GLY A 1 86 ? -31.232 4.461 -1.539 1.00 48.12 86 GLY A C 1
ATOM 620 O O . GLY A 1 86 ? -32.021 5.343 -1.835 1.00 48.12 86 GLY A O 1
ATOM 621 N N . SER A 1 87 ? -31.607 3.186 -1.377 1.00 49.94 87 SER A N 1
ATOM 622 C CA . SER A 1 87 ? -32.958 2.718 -0.982 1.00 49.94 87 SER A CA 1
ATOM 623 C C . SER A 1 87 ? -32.981 1.191 -1.067 1.00 49.94 87 SER A C 1
ATOM 625 O O . SER A 1 87 ? -32.869 0.624 -2.145 1.00 49.94 87 SER A O 1
ATOM 627 N N . MET A 1 88 ? -32.827 0.469 0.042 1.00 45.72 88 MET A N 1
ATOM 628 C CA . MET A 1 88 ? -33.909 0.107 0.969 1.00 45.72 88 MET A CA 1
ATOM 629 C C . MET A 1 88 ? -35.082 -0.592 0.272 1.00 45.72 88 MET A C 1
ATOM 631 O O . MET A 1 88 ? -35.882 0.051 -0.386 1.00 45.72 88 MET A O 1
ATOM 635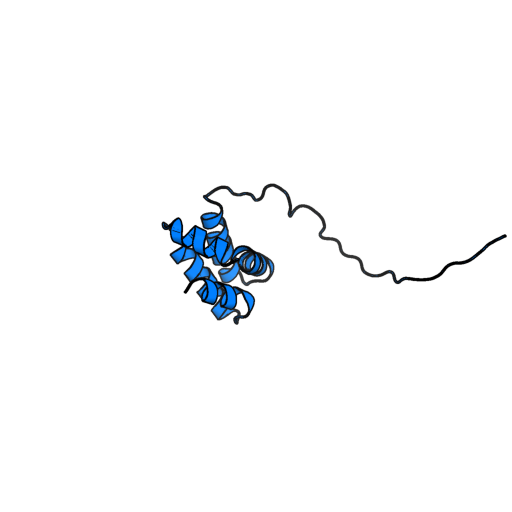 N N . ALA A 1 89 ? -35.141 -1.903 0.530 1.00 52.31 89 ALA A N 1
ATOM 636 C CA . ALA A 1 89 ? -36.311 -2.776 0.575 1.00 52.31 89 ALA A CA 1
ATOM 637 C C . ALA A 1 89 ? -37.220 -2.840 -0.663 1.00 52.31 89 ALA A C 1
ATOM 639 O O . ALA A 1 89 ? -37.979 -1.925 -0.928 1.00 52.31 89 ALA A O 1
ATOM 640 N N . ASP A 1 90 ? -37.295 -4.020 -1.283 1.00 43.31 90 ASP A N 1
ATOM 641 C CA . ASP A 1 90 ? -38.580 -4.719 -1.277 1.00 43.31 90 ASP A CA 1
ATOM 642 C C . ASP A 1 90 ? -38.394 -6.232 -1.417 1.00 43.31 90 ASP A C 1
ATOM 644 O O . ASP A 1 90 ? -37.569 -6.725 -2.192 1.00 43.31 90 ASP A O 1
ATOM 648 N N . GLY A 1 91 ? -39.114 -6.958 -0.567 1.00 39.56 91 GLY A N 1
ATOM 649 C CA . GLY A 1 91 ? -39.071 -8.405 -0.462 1.00 39.56 91 GLY A CA 1
ATOM 650 C C . GLY A 1 91 ? -39.852 -9.079 -1.586 1.00 39.56 91 GLY A C 1
ATOM 651 O O . GLY A 1 91 ? -40.917 -8.635 -2.000 1.00 39.56 91 GLY A O 1
ATOM 652 N N . ALA A 1 92 ? -39.351 -10.220 -2.048 1.00 44.31 92 ALA A N 1
ATOM 653 C CA . ALA A 1 92 ? -40.206 -11.233 -2.663 1.00 44.31 92 ALA A CA 1
ATOM 654 C C . ALA A 1 92 ? -41.079 -11.900 -1.568 1.00 44.31 92 ALA A C 1
ATOM 656 O O . ALA A 1 92 ? -40.722 -11.785 -0.392 1.00 44.31 92 ALA A O 1
ATOM 657 N N . PRO A 1 93 ? -42.110 -12.723 -1.872 1.00 58.97 93 PRO A N 1
ATOM 658 C CA . PRO A 1 93 ? -42.816 -12.978 -3.140 1.00 58.97 93 PRO A CA 1
ATOM 659 C C . PRO A 1 93 ? -44.367 -12.964 -2.990 1.00 58.97 93 PRO A C 1
ATOM 661 O O . PRO A 1 93 ? -44.887 -13.024 -1.882 1.00 58.97 93 PRO A O 1
ATOM 664 N N . THR A 1 94 ? -45.133 -12.987 -4.095 1.00 57.03 94 THR A N 1
ATOM 665 C CA . THR A 1 94 ? -46.153 -14.023 -4.454 1.00 57.03 94 THR A CA 1
ATOM 666 C C . THR A 1 94 ? -47.248 -13.539 -5.430 1.00 57.03 94 THR A C 1
ATOM 668 O O . THR A 1 94 ? -47.572 -12.353 -5.471 1.00 57.03 94 THR A O 1
ATOM 671 N N . PRO A 1 95 ? -47.8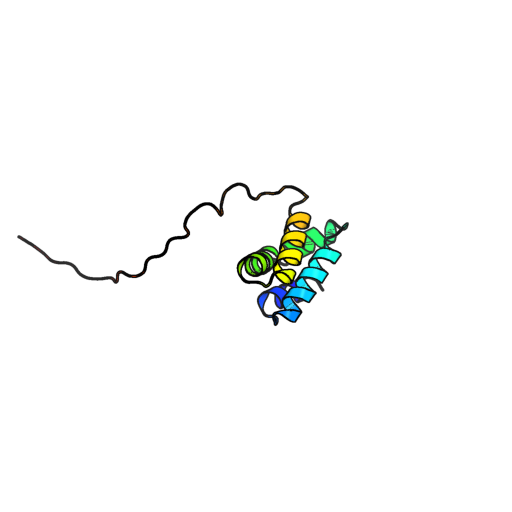08 -14.461 -6.248 1.00 65.06 95 PRO A N 1
ATOM 672 C CA . PRO A 1 95 ? -48.677 -14.166 -7.389 1.00 65.06 95 PRO A CA 1
ATOM 673 C C . PRO A 1 95 ? -50.152 -14.035 -6.995 1.00 65.06 95 PRO A C 1
ATOM 675 O O . PRO A 1 95 ? -50.627 -14.722 -6.089 1.00 65.06 95 PRO A O 1
ATOM 678 N N . ARG A 1 96 ? -50.919 -13.225 -7.738 1.00 45.72 96 ARG A N 1
ATOM 679 C CA . ARG A 1 96 ? -52.386 -13.248 -7.680 1.00 45.72 96 ARG A CA 1
ATOM 680 C C . ARG A 1 96 ? -52.996 -13.182 -9.076 1.00 45.72 96 ARG A C 1
ATOM 682 O O . ARG A 1 96 ? -52.840 -12.219 -9.814 1.00 45.72 96 ARG A O 1
ATOM 689 N N . THR A 1 97 ? -53.697 -14.264 -9.374 1.00 67.00 97 THR A N 1
ATOM 690 C CA . THR A 1 97 ? -54.719 -14.466 -10.397 1.00 67.00 97 THR A CA 1
ATOM 691 C C . THR A 1 97 ? -55.720 -13.313 -10.495 1.00 67.00 97 THR A C 1
ATOM 693 O O . THR A 1 97 ? -56.227 -12.869 -9.460 1.00 67.00 97 THR A O 1
ATOM 696 N N . HIS A 1 98 ? -56.147 -12.964 -11.710 1.00 53.00 98 HIS A N 1
ATOM 697 C CA . HIS A 1 98 ? -57.548 -12.612 -11.931 1.00 53.00 98 HIS A CA 1
ATOM 698 C C . HIS A 1 98 ? -57.994 -12.947 -13.364 1.00 53.00 98 HIS A C 1
ATOM 700 O O . HIS A 1 98 ? -57.446 -12.396 -14.310 1.00 53.00 98 HIS A O 1
ATOM 706 N N . THR A 1 99 ? -58.953 -13.880 -13.412 1.00 52.34 99 THR A N 1
ATOM 707 C CA . THR A 1 99 ? -60.067 -14.100 -14.356 1.00 52.34 99 THR A CA 1
ATOM 708 C C . THR A 1 99 ? -59.816 -14.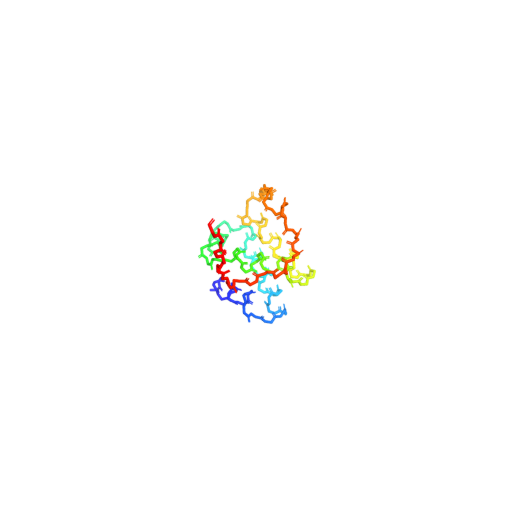050 -15.858 1.00 52.34 99 THR A C 1
ATOM 710 O O . THR A 1 99 ? -59.637 -12.945 -16.409 1.00 52.34 99 THR A O 1
#

Foldseek 3Di:
DLLVLLVCLVPNDLVSVLVSLQVLLVQLPPDVVSLVVNVVSVSLVSLVVCLVPHDPSSNVSSVSNVCSSVVNDPPPPPDVPDDPDDDDDDDDDDDDDDD

pLDDT: mean 75.31, std 16.78, range [39.56, 91.06]

InterPro domains:
  IPR000225 Armadillo [PF00514] (1-28)
  IPR000225 Armadillo [PS50176] (1-42)
  IPR011989 Armadillo-like helical [G3DSA:1.25.10.10] (1-79)
  IPR016024 Armadillo-type fold [SSF48371] (1-73)

Radius of gyration: 19.21 Å; chains: 1; bounding box: 72×25×29 Å